Protein AF-A0A7C2TQR8-F1 (afdb_monomer_lite)

pLDDT: mean 95.71, std 4.38, range [64.88, 98.31]

Foldseek 3Di:
DLDDPVLVVVLVVLLVVLLVCLLVQLVVLPDPVNCVVVVDDDSLVVSLVVSLVSSVVVSQVVCCVVVVDGDDPVSVVVSVVSCVVCSVSSSVSNVVSD

Structure (mmCIF, N/CA/C/O backbone):
data_AF-A0A7C2TQR8-F1
#
_entry.id   AF-A0A7C2TQR8-F1
#
loop_
_atom_site.group_PDB
_atom_site.id
_atom_site.type_symbol
_atom_site.label_atom_id
_atom_site.label_alt_id
_atom_site.label_comp_id
_atom_site.label_asym_id
_atom_site.label_entity_id
_atom_site.label_seq_id
_atom_site.pdbx_PDB_ins_code
_atom_site.Cartn_x
_atom_site.Cartn_y
_atom_site.Cartn_z
_atom_site.occupancy
_atom_site.B_iso_or_equiv
_atom_site.auth_seq_id
_atom_site.auth_comp_id
_atom_site.auth_asym_id
_atom_site.auth_atom_id
_atom_site.pdbx_PDB_model_num
ATOM 1 N N . MET A 1 1 ? 5.359 -8.621 -19.163 1.00 73.00 1 MET A N 1
ATOM 2 C CA . MET A 1 1 ? 5.055 -7.862 -17.934 1.00 73.00 1 MET A CA 1
ATOM 3 C C . MET A 1 1 ? 5.834 -6.570 -18.045 1.00 73.00 1 MET A C 1
ATOM 5 O O . MET A 1 1 ? 6.945 -6.625 -18.559 1.00 73.00 1 MET A O 1
ATOM 9 N N . ALA A 1 2 ? 5.217 -5.446 -17.707 1.00 89.44 2 ALA A N 1
ATOM 10 C CA . ALA A 1 2 ? 5.854 -4.136 -17.685 1.00 89.44 2 ALA A CA 1
ATOM 11 C C . ALA A 1 2 ? 6.825 -4.017 -16.500 1.00 89.44 2 ALA A C 1
ATOM 13 O O . ALA A 1 2 ? 7.894 -3.442 -16.653 1.00 89.44 2 ALA A O 1
ATOM 14 N N . LEU A 1 3 ? 6.492 -4.630 -15.358 1.00 94.38 3 LEU A N 1
ATOM 15 C CA . LEU A 1 3 ? 7.424 -4.792 -14.240 1.00 94.38 3 LEU A CA 1
ATOM 16 C C . LEU A 1 3 ? 8.362 -5.979 -14.469 1.00 94.38 3 LEU A C 1
ATOM 18 O O . LEU A 1 3 ? 7.920 -7.051 -14.909 1.00 94.38 3 LEU A O 1
ATOM 22 N N . ASP A 1 4 ? 9.639 -5.808 -14.120 1.00 95.31 4 ASP A N 1
ATOM 23 C CA . ASP A 1 4 ? 10.578 -6.924 -14.068 1.00 95.31 4 ASP A CA 1
ATOM 24 C C . ASP A 1 4 ? 10.320 -7.820 -12.833 1.00 95.31 4 ASP A C 1
ATOM 26 O O . ASP A 1 4 ? 9.474 -7.541 -11.973 1.00 95.31 4 ASP A O 1
ATOM 30 N N . ASN A 1 5 ? 11.011 -8.960 -12.76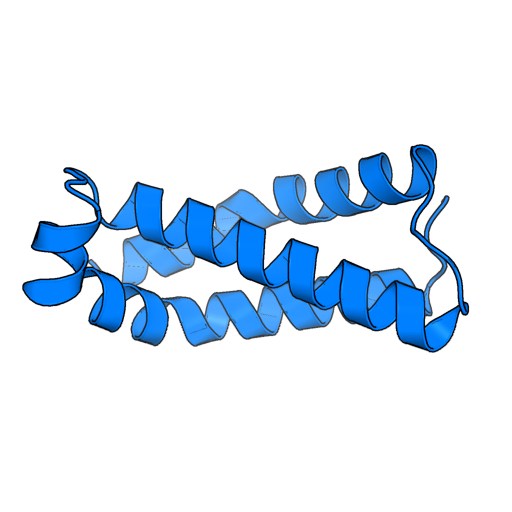2 1.00 96.44 5 ASN A N 1
ATOM 31 C CA . ASN A 1 5 ? 10.808 -9.919 -11.673 1.00 96.44 5 ASN A CA 1
ATOM 32 C C . ASN A 1 5 ? 11.252 -9.376 -10.306 1.00 96.44 5 ASN A C 1
ATOM 34 O O . ASN A 1 5 ? 10.667 -9.754 -9.291 1.00 96.44 5 ASN A O 1
ATOM 38 N N . GLU A 1 6 ? 12.277 -8.526 -10.263 1.00 96.88 6 GLU A N 1
ATOM 39 C CA . GLU A 1 6 ? 12.785 -7.940 -9.023 1.00 96.88 6 GLU A CA 1
ATOM 40 C C . GLU A 1 6 ? 11.857 -6.832 -8.523 1.00 96.88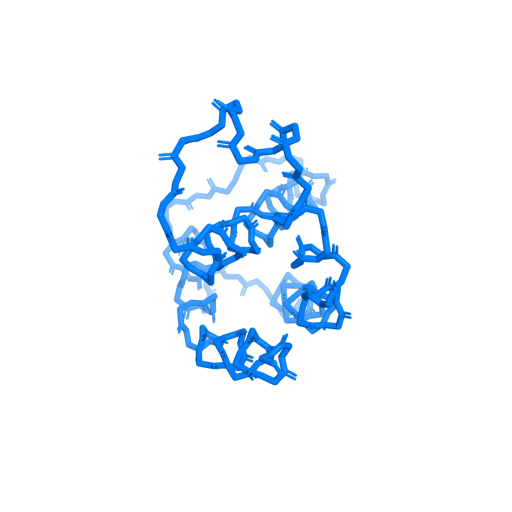 6 GLU A C 1
ATOM 42 O O . GLU A 1 6 ? 11.527 -6.819 -7.337 1.00 96.88 6 GLU A O 1
ATOM 47 N N . ASP A 1 7 ? 11.347 -5.989 -9.423 1.00 97.44 7 ASP A N 1
ATOM 48 C CA . ASP A 1 7 ? 10.343 -4.967 -9.129 1.00 97.44 7 ASP A CA 1
ATOM 49 C C . ASP A 1 7 ? 9.069 -5.607 -8.579 1.00 97.44 7 ASP A C 1
ATOM 51 O O . ASP A 1 7 ? 8.552 -5.207 -7.532 1.00 97.44 7 ASP A O 1
ATOM 55 N N . ARG A 1 8 ? 8.585 -6.664 -9.243 1.00 96.81 8 ARG A N 1
ATOM 56 C CA . ARG A 1 8 ? 7.420 -7.410 -8.763 1.00 96.81 8 ARG A CA 1
ATOM 57 C C . ARG A 1 8 ? 7.692 -8.043 -7.400 1.00 96.81 8 ARG A C 1
ATOM 59 O O . ARG A 1 8 ? 6.846 -7.950 -6.515 1.00 96.81 8 ARG A O 1
ATOM 66 N N . ALA A 1 9 ? 8.854 -8.666 -7.204 1.00 97.25 9 ALA A N 1
ATOM 67 C CA . ALA A 1 9 ? 9.204 -9.269 -5.921 1.00 97.25 9 ALA A CA 1
ATOM 68 C C . ALA A 1 9 ? 9.307 -8.226 -4.797 1.00 97.25 9 ALA A C 1
ATOM 70 O O . ALA A 1 9 ? 8.925 -8.513 -3.662 1.00 97.25 9 ALA A O 1
ATOM 71 N N . PHE A 1 10 ? 9.807 -7.025 -5.093 1.00 97.50 10 PHE A N 1
ATOM 72 C CA . PHE A 1 10 ? 9.833 -5.925 -4.138 1.00 97.50 10 PHE A CA 1
ATOM 73 C C . PHE A 1 10 ? 8.415 -5.473 -3.782 1.00 97.50 10 PHE A C 1
ATOM 75 O O . PHE A 1 10 ? 8.092 -5.406 -2.600 1.00 97.50 10 PHE A O 1
ATOM 82 N N . LEU A 1 11 ? 7.551 -5.250 -4.779 1.00 97.81 11 LEU A N 1
ATOM 83 C CA . LEU A 1 11 ? 6.162 -4.841 -4.563 1.00 97.81 11 LEU A CA 1
ATOM 84 C C . LEU A 1 11 ? 5.395 -5.839 -3.685 1.00 97.81 11 LEU A C 1
ATOM 86 O O . LEU A 1 11 ? 4.750 -5.433 -2.721 1.00 97.81 11 LEU A O 1
ATOM 90 N N . GLU A 1 12 ? 5.501 -7.138 -3.971 1.00 97.75 12 GLU A N 1
ATOM 91 C CA . GLU A 1 12 ? 4.854 -8.186 -3.168 1.00 97.75 12 GLU A CA 1
ATOM 92 C C . GLU A 1 12 ? 5.376 -8.186 -1.720 1.00 97.75 12 GLU A C 1
ATOM 94 O O . GLU A 1 12 ? 4.584 -8.224 -0.779 1.00 97.75 12 GLU A O 1
ATOM 99 N N . LYS A 1 13 ? 6.693 -8.028 -1.515 1.00 97.56 13 LYS A N 1
ATOM 100 C CA . LYS A 1 13 ? 7.279 -7.893 -0.168 1.00 97.56 13 LYS A CA 1
ATOM 101 C C . LYS A 1 13 ? 6.801 -6.637 0.557 1.00 97.56 13 LYS A C 1
ATOM 103 O O . LYS A 1 13 ? 6.589 -6.680 1.767 1.00 97.56 13 LYS A O 1
ATOM 108 N N . THR A 1 14 ? 6.643 -5.517 -0.148 1.00 97.81 14 THR A N 1
ATOM 109 C CA . THR A 1 14 ? 6.091 -4.287 0.431 1.00 97.81 14 THR A CA 1
ATOM 110 C C . THR A 1 14 ? 4.645 -4.502 0.866 1.00 97.81 14 THR A C 1
ATOM 112 O O . THR A 1 14 ? 4.276 -4.079 1.958 1.00 97.81 14 THR A O 1
ATOM 115 N N . ILE A 1 15 ? 3.840 -5.199 0.062 1.00 98.25 15 ILE A N 1
ATOM 116 C CA . ILE A 1 15 ? 2.463 -5.551 0.422 1.00 98.25 15 ILE A CA 1
ATOM 117 C C . ILE A 1 15 ? 2.446 -6.423 1.681 1.00 98.25 15 ILE A C 1
ATOM 119 O O . ILE A 1 15 ? 1.739 -6.091 2.631 1.00 98.25 15 ILE A O 1
ATOM 123 N N . ASP A 1 16 ? 3.261 -7.478 1.735 1.00 98.31 16 ASP A N 1
ATOM 124 C CA . ASP A 1 16 ? 3.346 -8.369 2.900 1.00 98.31 16 ASP A CA 1
ATOM 125 C C . ASP A 1 16 ? 3.795 -7.620 4.161 1.00 98.31 16 ASP A C 1
ATOM 127 O O . ASP A 1 16 ? 3.249 -7.811 5.251 1.00 98.31 16 ASP A O 1
ATOM 131 N N . PHE A 1 17 ? 4.774 -6.724 4.022 1.00 97.44 17 PHE A N 1
ATOM 132 C CA . PHE A 1 17 ? 5.204 -5.853 5.109 1.00 97.44 17 PHE A CA 1
ATOM 133 C C . PHE A 1 17 ? 4.048 -4.984 5.611 1.00 97.44 17 PHE A C 1
ATOM 135 O O . PHE A 1 17 ? 3.808 -4.928 6.815 1.00 97.44 17 PHE A O 1
ATOM 142 N N . ILE A 1 18 ? 3.296 -4.352 4.708 1.00 97.81 18 ILE A N 1
ATOM 143 C CA . ILE A 1 18 ? 2.189 -3.472 5.086 1.00 97.81 18 ILE A CA 1
ATOM 144 C C . ILE A 1 18 ? 1.027 -4.243 5.703 1.00 97.81 18 ILE A C 1
ATOM 146 O O . ILE A 1 18 ? 0.498 -3.782 6.710 1.00 97.81 18 ILE A O 1
ATOM 150 N N . ILE A 1 19 ? 0.699 -5.440 5.211 1.00 98.12 19 ILE A N 1
ATOM 151 C CA . ILE A 1 19 ? -0.268 -6.342 5.857 1.00 98.12 19 ILE A CA 1
ATOM 152 C C . ILE A 1 19 ? 0.116 -6.581 7.326 1.00 98.12 19 ILE A C 1
ATOM 154 O O . ILE A 1 19 ? -0.733 -6.476 8.210 1.00 98.12 19 ILE A O 1
ATOM 158 N N . ASN A 1 20 ? 1.401 -6.817 7.609 1.00 97.50 20 ASN A N 1
ATOM 159 C CA . ASN A 1 20 ? 1.893 -6.988 8.979 1.00 97.50 20 ASN A CA 1
ATOM 160 C C . ASN A 1 20 ? 1.889 -5.688 9.805 1.00 97.50 20 ASN A C 1
ATOM 162 O O . ASN A 1 20 ? 1.859 -5.748 11.032 1.00 97.50 20 ASN A O 1
ATOM 166 N N . GLN A 1 21 ? 1.915 -4.517 9.161 1.00 97.44 21 GLN A N 1
ATOM 167 C CA . GLN A 1 21 ? 1.839 -3.210 9.824 1.00 97.44 21 GLN A CA 1
ATOM 168 C C . GLN A 1 21 ? 0.407 -2.705 10.033 1.00 97.44 21 GLN A C 1
ATOM 170 O O . GLN A 1 21 ? 0.219 -1.743 10.780 1.00 97.44 21 GLN A O 1
ATOM 175 N N . VAL A 1 22 ? -0.608 -3.345 9.442 1.00 97.81 22 VAL A N 1
ATOM 176 C CA . VAL A 1 22 ? -2.017 -2.949 9.597 1.00 97.81 22 VAL A CA 1
ATOM 177 C C . VAL A 1 22 ? -2.425 -2.729 11.065 1.00 97.81 22 VAL A C 1
ATOM 179 O O . VAL A 1 22 ? -3.042 -1.697 11.320 1.00 97.81 22 VAL A O 1
ATOM 182 N N . PRO A 1 23 ? -2.059 -3.574 12.054 1.00 97.19 23 PRO A N 1
ATOM 183 C CA . PRO A 1 23 ? -2.410 -3.318 13.458 1.00 97.19 23 PRO A CA 1
ATOM 184 C C . PRO A 1 23 ? -1.846 -1.998 14.008 1.00 97.19 23 PRO A C 1
ATOM 186 O O . PRO A 1 23 ? -2.523 -1.271 14.742 1.00 97.19 23 PRO A O 1
ATOM 189 N N . THR A 1 24 ? -0.618 -1.649 13.620 1.00 96.75 24 THR A N 1
ATOM 190 C CA . THR A 1 24 ? 0.024 -0.380 13.987 1.00 96.75 24 THR A CA 1
ATOM 191 C C . THR A 1 24 ? -0.687 0.800 13.326 1.00 96.75 24 THR A C 1
ATOM 193 O O . THR A 1 24 ? -1.012 1.782 13.995 1.00 96.75 24 THR A O 1
ATOM 196 N N . ILE A 1 25 ? -0.988 0.691 12.027 1.00 96.44 25 ILE A N 1
ATOM 197 C CA . ILE A 1 25 ? -1.703 1.728 11.267 1.00 96.44 25 ILE A CA 1
ATOM 198 C C . ILE A 1 25 ? -3.114 1.926 11.840 1.00 96.44 25 ILE A C 1
ATOM 200 O O . ILE A 1 25 ? -3.555 3.060 12.016 1.00 96.44 25 ILE A O 1
ATOM 204 N N . MET A 1 26 ? -3.795 0.839 12.208 1.00 96.81 26 MET A N 1
ATOM 205 C CA . MET A 1 26 ? -5.103 0.867 12.860 1.00 96.81 26 MET A CA 1
ATOM 206 C C . MET A 1 26 ? -5.049 1.575 14.217 1.00 96.81 26 MET A C 1
ATOM 208 O O . MET A 1 26 ? -5.891 2.418 14.509 1.00 96.81 26 MET A O 1
ATOM 212 N N . THR A 1 27 ? -4.034 1.289 15.037 1.00 95.88 27 THR A N 1
ATOM 213 C CA . THR A 1 27 ? -3.844 1.970 16.329 1.00 95.88 27 THR A CA 1
ATOM 214 C C . THR A 1 27 ? -3.672 3.478 16.140 1.00 95.88 27 THR A C 1
ATOM 216 O O . THR A 1 27 ? -4.315 4.263 16.835 1.00 95.88 27 THR A O 1
ATOM 219 N N . MET A 1 28 ? -2.873 3.895 15.153 1.00 94.44 28 MET A N 1
ATOM 220 C CA . MET A 1 28 ? -2.713 5.308 14.796 1.00 94.44 28 MET A CA 1
ATOM 221 C C . MET A 1 28 ? -4.045 5.934 14.347 1.00 94.44 28 MET A C 1
ATOM 223 O O . MET A 1 28 ? -4.429 6.991 14.852 1.00 94.44 28 MET A O 1
ATOM 227 N N . ALA A 1 29 ? -4.786 5.249 13.471 1.00 94.38 29 ALA A N 1
ATOM 228 C CA . ALA A 1 29 ? -6.102 5.666 12.983 1.00 94.38 29 ALA A CA 1
ATOM 229 C C . ALA A 1 29 ? -7.207 5.619 14.059 1.00 94.38 29 ALA A C 1
ATOM 231 O O . ALA A 1 29 ? -8.334 6.048 13.823 1.00 94.38 29 ALA A O 1
ATOM 232 N N . ARG A 1 30 ? -6.934 5.126 15.265 1.00 94.56 30 ARG A N 1
ATOM 233 C CA . ARG A 1 30 ? -7.883 5.178 16.386 1.00 94.56 30 ARG A CA 1
ATOM 234 C C . ARG A 1 30 ? -7.648 6.356 17.319 1.00 94.56 30 ARG A C 1
ATOM 236 O O . ARG A 1 30 ? -8.521 6.646 18.134 1.00 94.56 30 ARG A O 1
ATOM 243 N N . THR A 1 31 ? -6.514 7.044 17.195 1.00 94.44 31 THR A N 1
ATOM 244 C CA . THR A 1 31 ? -6.191 8.182 18.060 1.00 94.44 31 THR A CA 1
ATOM 245 C C . THR A 1 31 ? -7.135 9.362 17.821 1.00 94.44 31 T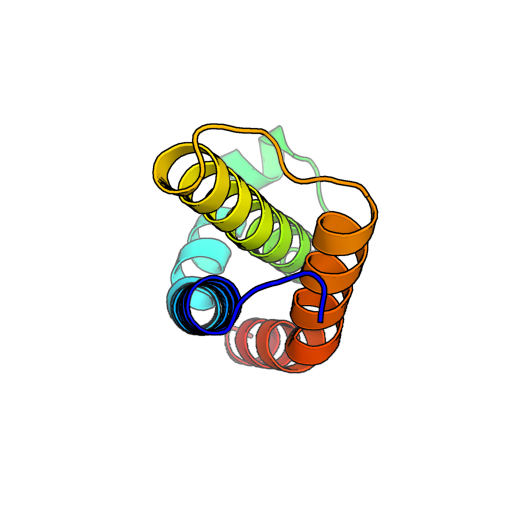HR A C 1
ATOM 247 O O . THR A 1 31 ? -7.542 9.647 16.691 1.00 94.44 31 THR A O 1
ATOM 250 N N . ASP A 1 32 ? -7.461 10.081 18.897 1.00 92.62 32 ASP A N 1
ATOM 251 C CA . ASP A 1 32 ? -8.341 11.253 18.838 1.00 92.62 32 ASP A CA 1
ATOM 252 C C . ASP A 1 32 ? -7.793 12.346 17.922 1.00 92.62 32 ASP A C 1
ATOM 254 O O . ASP A 1 32 ? -8.558 13.025 17.242 1.00 92.62 32 ASP A O 1
ATOM 258 N N . GLU A 1 33 ? -6.473 12.525 17.902 1.00 93.38 33 GLU A N 1
ATOM 259 C CA . GLU A 1 33 ? -5.806 13.480 17.021 1.00 93.38 33 GLU A CA 1
ATOM 260 C C . GLU A 1 33 ? -6.054 13.133 15.550 1.00 93.38 33 GLU A C 1
ATOM 262 O O . GLU A 1 33 ? -6.498 13.985 14.778 1.00 93.38 33 GLU A O 1
ATOM 267 N N . TYR A 1 34 ? -5.850 11.868 15.173 1.00 93.62 34 TYR A N 1
ATOM 268 C CA . TYR A 1 34 ? -6.039 11.426 13.794 1.00 93.62 34 TYR A CA 1
ATOM 269 C C . TYR A 1 34 ? -7.507 11.550 13.368 1.00 93.62 34 TYR A C 1
ATOM 271 O O . TYR A 1 34 ? -7.805 12.128 12.321 1.00 93.62 34 TYR A O 1
ATOM 279 N N . LYS A 1 35 ? -8.444 11.125 14.225 1.00 91.75 35 LYS A N 1
ATOM 280 C CA . LYS A 1 35 ? -9.886 11.268 13.969 1.00 91.75 35 LYS A CA 1
ATOM 281 C C . LYS A 1 35 ? -10.314 12.724 13.809 1.00 91.75 35 LYS A C 1
ATOM 283 O O . LYS A 1 35 ? -11.079 13.036 12.899 1.00 91.75 35 LYS A O 1
ATOM 288 N N . LYS A 1 36 ? -9.821 13.627 14.662 1.00 91.50 36 LYS A N 1
ATOM 289 C CA . LYS A 1 36 ? -10.157 15.061 14.602 1.00 91.50 36 LYS A CA 1
ATOM 290 C C . LYS A 1 36 ? -9.622 15.727 13.339 1.00 91.50 36 LYS A C 1
ATOM 292 O O . LYS A 1 36 ? -10.336 16.524 12.735 1.00 91.50 36 LYS A O 1
ATOM 297 N N . ASN A 1 37 ? -8.398 15.392 12.940 1.00 94.50 37 ASN A N 1
ATOM 298 C CA . ASN A 1 37 ? -7.743 16.020 11.795 1.00 94.50 37 ASN A CA 1
ATOM 299 C C . ASN A 1 37 ? -8.323 15.550 10.457 1.00 94.50 37 ASN A C 1
ATOM 301 O O . ASN A 1 37 ? -8.521 16.365 9.560 1.00 94.50 37 ASN A O 1
ATOM 305 N N . PHE A 1 38 ? -8.621 14.257 10.324 1.00 92.31 38 PHE A N 1
ATOM 306 C CA . PHE A 1 38 ? -9.065 13.679 9.051 1.00 92.31 38 PHE A CA 1
ATOM 307 C C . PHE A 1 38 ? -10.583 13.470 8.954 1.00 92.31 38 PHE A C 1
ATOM 309 O O . PHE A 1 38 ? -11.080 13.181 7.869 1.00 92.31 38 PHE A O 1
ATOM 316 N N . GLN A 1 39 ? -11.325 13.628 10.057 1.00 92.62 39 GLN A N 1
ATOM 317 C CA . GLN A 1 39 ? -12.796 13.656 10.102 1.00 92.62 39 GLN A CA 1
ATOM 318 C C . GLN A 1 39 ? -13.496 12.461 9.423 1.00 92.62 39 GLN A C 1
ATOM 320 O O . GLN A 1 39 ? -14.608 12.581 8.904 1.00 92.62 39 GLN A O 1
ATOM 325 N N . TYR A 1 40 ? -12.862 11.290 9.425 1.00 91.75 40 TYR A N 1
ATOM 326 C CA . TYR A 1 40 ? -13.439 10.070 8.868 1.00 91.75 40 TYR A CA 1
ATOM 327 C C . TYR A 1 40 ? -14.388 9.391 9.855 1.00 91.75 40 TYR A C 1
ATOM 329 O O . TYR A 1 40 ? -14.308 9.569 11.071 1.00 91.75 40 TYR A O 1
ATOM 337 N N . LYS A 1 41 ? -15.296 8.586 9.300 1.00 89.12 41 LYS A N 1
ATOM 338 C CA . LYS A 1 41 ? -16.291 7.814 10.058 1.00 89.12 41 LYS A CA 1
ATOM 339 C C . LYS A 1 41 ? -15.919 6.344 10.198 1.00 89.12 41 LYS A C 1
ATOM 341 O O . LYS A 1 41 ? -16.278 5.731 11.195 1.00 89.12 41 LYS A O 1
ATOM 346 N N . ASP A 1 42 ? -15.221 5.807 9.203 1.00 93.06 42 ASP A N 1
ATOM 347 C CA . ASP A 1 42 ? -14.813 4.410 9.143 1.00 93.06 42 ASP A CA 1
ATOM 348 C C . ASP A 1 42 ? -13.283 4.331 9.196 1.00 93.06 42 ASP A C 1
ATOM 350 O O . ASP A 1 42 ? -12.579 4.834 8.318 1.00 93.06 42 ASP A O 1
ATOM 354 N N . GLU A 1 43 ? -12.771 3.748 10.278 1.00 93.88 43 GLU A N 1
ATOM 355 C CA . GLU A 1 43 ? -11.337 3.542 10.487 1.00 93.88 43 GLU A CA 1
ATOM 356 C C . GLU A 1 43 ? -10.758 2.552 9.473 1.00 93.88 43 GLU A C 1
ATOM 358 O O . GLU A 1 43 ? -9.633 2.733 9.014 1.00 93.88 43 GLU A O 1
ATOM 363 N N . GLY A 1 44 ? -11.518 1.520 9.104 1.00 95.25 44 GLY A N 1
ATOM 364 C CA . GLY A 1 44 ? -11.084 0.485 8.176 1.00 95.25 44 GLY A CA 1
ATOM 365 C C . GLY A 1 44 ? -10.865 1.035 6.773 1.00 95.25 44 GLY A C 1
ATOM 366 O O . GLY A 1 44 ? -9.837 0.741 6.162 1.00 95.25 44 GLY A O 1
ATOM 367 N N . ASP A 1 45 ? -11.766 1.891 6.292 1.00 94.75 45 ASP A N 1
ATOM 368 C CA . ASP A 1 45 ? -11.608 2.547 4.988 1.00 94.75 45 ASP A CA 1
ATOM 369 C C . ASP A 1 45 ? -10.375 3.459 4.954 1.00 94.75 45 ASP A C 1
ATOM 371 O O . ASP A 1 45 ? -9.614 3.451 3.982 1.00 94.75 45 ASP A O 1
ATOM 375 N N . VAL A 1 46 ? -10.123 4.203 6.035 1.00 95.50 46 VAL A N 1
ATOM 376 C CA . VAL A 1 46 ? -8.924 5.046 6.141 1.00 95.50 46 VAL A CA 1
ATOM 377 C C . VAL A 1 46 ? -7.656 4.210 6.194 1.00 95.50 46 VAL A C 1
ATOM 379 O O . VAL A 1 46 ? -6.703 4.501 5.473 1.00 95.50 46 VAL A O 1
ATOM 382 N N . VAL A 1 47 ? -7.633 3.146 6.994 1.00 97.06 47 VAL A N 1
ATOM 383 C CA . VAL A 1 47 ? -6.473 2.252 7.090 1.00 97.06 47 VAL A CA 1
ATOM 384 C C . VAL A 1 47 ? -6.205 1.564 5.754 1.00 97.06 47 VAL A C 1
ATOM 386 O O . VAL A 1 47 ? -5.043 1.427 5.367 1.00 97.06 47 VAL A O 1
ATOM 389 N N . LEU A 1 48 ? -7.248 1.187 5.011 1.00 97.44 48 LEU A N 1
ATOM 390 C CA . LEU A 1 48 ? -7.106 0.633 3.670 1.00 97.44 48 LEU A CA 1
ATOM 391 C C . LEU A 1 48 ? -6.473 1.649 2.714 1.00 97.44 48 LEU A C 1
ATOM 393 O O . LEU A 1 48 ? -5.484 1.327 2.053 1.00 97.44 48 LEU A O 1
ATOM 397 N N . ALA A 1 49 ? -7.002 2.874 2.671 1.00 95.50 49 ALA A N 1
ATOM 398 C CA . ALA A 1 49 ? -6.480 3.934 1.814 1.00 95.50 49 ALA A CA 1
ATOM 399 C C . ALA A 1 49 ? -5.017 4.272 2.145 1.00 95.50 49 ALA A C 1
ATOM 401 O O . ALA A 1 49 ? -4.182 4.362 1.243 1.00 95.50 49 ALA A O 1
ATOM 402 N N . LEU A 1 50 ? -4.683 4.388 3.435 1.00 96.44 50 LEU A N 1
ATOM 403 C CA . LEU A 1 50 ? -3.313 4.619 3.898 1.00 96.44 50 LEU A CA 1
ATOM 404 C C . LEU A 1 50 ? -2.388 3.467 3.512 1.00 96.44 50 LEU A C 1
ATOM 406 O O . LEU A 1 50 ? -1.305 3.708 2.988 1.00 96.44 50 LEU A O 1
ATOM 410 N N . SER A 1 51 ? -2.822 2.223 3.714 1.00 97.81 51 SER A N 1
ATOM 411 C CA . SER A 1 51 ? -2.037 1.038 3.355 1.00 97.81 51 SER A CA 1
ATOM 412 C C . SER A 1 51 ? -1.721 1.025 1.860 1.00 97.81 51 SER A C 1
ATOM 414 O O . SER A 1 51 ? -0.561 0.888 1.480 1.00 97.81 51 SER A O 1
ATOM 416 N N . MET A 1 52 ? -2.725 1.249 1.005 1.00 97.38 52 MET A N 1
ATOM 417 C CA . MET A 1 52 ? -2.532 1.329 -0.448 1.00 97.38 52 MET A CA 1
ATOM 418 C C . MET A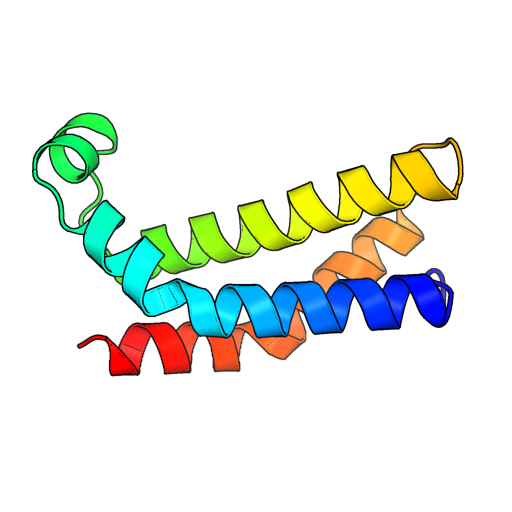 1 52 ? -1.591 2.474 -0.841 1.00 97.38 52 MET A C 1
ATOM 420 O O . MET A 1 52 ? -0.711 2.279 -1.680 1.00 97.38 52 MET A O 1
ATOM 424 N N . GLY A 1 53 ? -1.734 3.643 -0.210 1.00 96.69 53 GLY A N 1
ATOM 425 C CA . GLY A 1 53 ? -0.867 4.797 -0.445 1.00 96.69 53 GLY A CA 1
ATOM 426 C C . GLY A 1 53 ? 0.590 4.542 -0.052 1.00 96.69 53 GLY A C 1
ATOM 427 O O . GLY A 1 53 ? 1.492 4.872 -0.819 1.00 96.69 53 GLY A O 1
ATOM 428 N N . ILE A 1 54 ? 0.830 3.903 1.097 1.00 97.31 54 ILE A N 1
ATOM 429 C CA . ILE A 1 54 ? 2.180 3.554 1.558 1.00 97.31 54 ILE A CA 1
ATOM 430 C C . ILE A 1 54 ? 2.814 2.515 0.629 1.00 97.31 54 ILE A C 1
ATOM 432 O O . ILE A 1 54 ? 3.977 2.666 0.259 1.00 97.31 54 ILE A O 1
ATOM 436 N N . ILE A 1 55 ? 2.059 1.493 0.209 1.00 98.25 55 ILE A N 1
ATOM 437 C CA . ILE A 1 55 ? 2.547 0.479 -0.737 1.00 98.25 55 ILE A CA 1
ATOM 438 C C . ILE A 1 55 ? 2.948 1.139 -2.057 1.00 98.25 5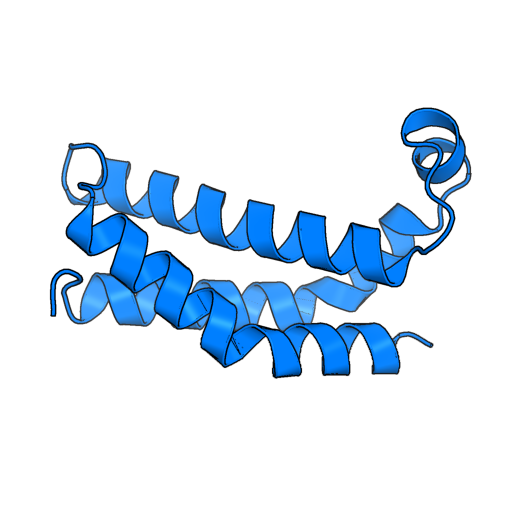5 ILE A C 1
ATOM 440 O O . ILE A 1 55 ? 4.070 0.950 -2.525 1.00 98.25 55 ILE A O 1
ATOM 444 N N . TYR A 1 56 ? 2.048 1.930 -2.646 1.00 97.88 56 TYR A N 1
ATOM 445 C CA . TYR A 1 56 ? 2.296 2.574 -3.932 1.00 97.88 56 TYR A CA 1
ATOM 446 C C . TYR A 1 56 ? 3.457 3.571 -3.852 1.00 97.88 56 TYR A C 1
ATOM 448 O O . TYR A 1 56 ? 4.376 3.512 -4.664 1.00 97.88 56 TYR A O 1
ATOM 456 N N . GLY A 1 57 ? 3.459 4.452 -2.848 1.00 97.31 57 GLY A N 1
ATOM 457 C CA . GLY A 1 57 ? 4.525 5.434 -2.652 1.00 97.31 57 GLY A CA 1
ATOM 458 C C . GLY A 1 57 ? 5.883 4.782 -2.390 1.00 97.31 57 GLY A C 1
ATOM 459 O O . GLY A 1 57 ? 6.881 5.183 -2.987 1.00 97.31 57 GLY A O 1
ATOM 460 N N . GLY A 1 58 ? 5.919 3.734 -1.561 1.00 96.88 58 GLY A N 1
ATOM 461 C CA . GLY A 1 58 ? 7.131 2.961 -1.293 1.00 96.88 58 GLY A CA 1
ATOM 462 C C . GLY A 1 58 ? 7.669 2.268 -2.544 1.00 96.88 58 GLY A C 1
ATOM 463 O O . GLY A 1 58 ? 8.871 2.319 -2.807 1.00 96.88 58 GLY A O 1
ATOM 464 N N . PHE A 1 59 ? 6.782 1.686 -3.354 1.00 98.06 59 PHE A N 1
ATOM 465 C CA . PHE A 1 59 ? 7.159 1.082 -4.627 1.00 98.06 59 PHE A CA 1
ATOM 466 C C . PHE A 1 59 ? 7.698 2.112 -5.623 1.00 98.06 59 PHE A C 1
ATOM 468 O O . PHE A 1 59 ? 8.761 1.899 -6.196 1.00 98.06 59 PHE A O 1
ATOM 475 N N . VAL A 1 60 ? 7.011 3.243 -5.806 1.00 97.56 60 VAL A N 1
ATOM 476 C CA . VAL A 1 60 ? 7.454 4.306 -6.722 1.00 97.56 60 VAL A CA 1
ATOM 477 C C . VAL A 1 60 ? 8.821 4.845 -6.309 1.00 97.56 60 VAL A C 1
ATOM 479 O O . VAL A 1 60 ? 9.694 5.001 -7.159 1.00 97.56 60 VAL A O 1
ATOM 482 N N . GLN A 1 61 ? 9.044 5.074 -5.012 1.00 97.75 61 GLN A N 1
ATOM 483 C CA . GLN A 1 61 ? 10.343 5.527 -4.520 1.00 97.75 61 GLN A CA 1
ATOM 484 C C . GLN A 1 61 ? 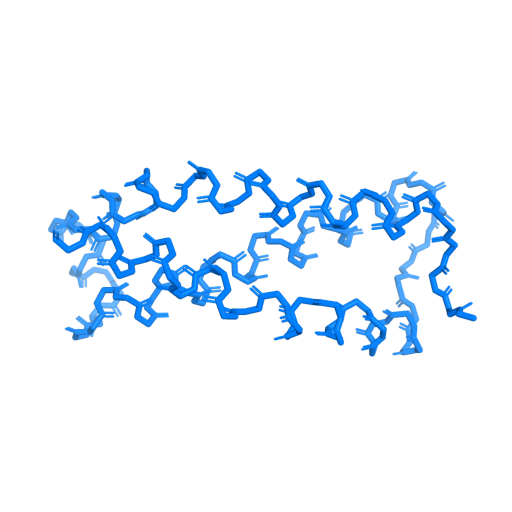11.448 4.499 -4.791 1.00 97.75 61 GLN A C 1
ATOM 486 O O . GLN A 1 61 ? 12.527 4.873 -5.245 1.00 97.75 61 GLN A O 1
ATOM 491 N N . TYR A 1 62 ? 11.188 3.215 -4.535 1.00 97.75 62 TYR A N 1
ATOM 492 C CA . TYR A 1 62 ? 12.117 2.135 -4.873 1.00 97.75 62 TYR A CA 1
ATOM 493 C C . TYR A 1 62 ? 12.429 2.106 -6.372 1.00 97.75 62 TYR A C 1
ATOM 495 O O . TYR A 1 62 ? 13.597 2.060 -6.758 1.00 97.75 62 TYR A O 1
ATOM 503 N N . PHE A 1 63 ? 11.392 2.182 -7.206 1.00 97.94 63 PHE A N 1
ATOM 504 C CA . PHE A 1 63 ? 11.508 2.108 -8.654 1.00 97.94 63 PHE A CA 1
ATOM 505 C C . PHE A 1 63 ? 12.359 3.255 -9.203 1.00 97.94 63 PHE A C 1
ATOM 507 O O . PHE A 1 63 ? 13.288 3.020 -9.973 1.00 97.94 63 PHE A O 1
ATOM 514 N N . ILE A 1 64 ? 12.096 4.486 -8.749 1.00 97.94 64 ILE A N 1
ATOM 515 C CA . ILE A 1 64 ? 12.879 5.670 -9.121 1.00 97.94 64 ILE A CA 1
ATOM 516 C C . ILE A 1 64 ? 14.342 5.501 -8.721 1.00 97.94 64 ILE A C 1
ATOM 518 O O . ILE A 1 64 ? 15.226 5.775 -9.527 1.00 97.94 64 ILE A O 1
ATOM 522 N N . THR A 1 65 ? 14.612 5.024 -7.505 1.00 97.94 65 THR A N 1
ATOM 523 C CA . THR A 1 65 ? 15.986 4.814 -7.030 1.00 97.94 65 THR A CA 1
ATOM 524 C C . THR A 1 65 ? 16.720 3.741 -7.836 1.00 97.94 65 THR A C 1
ATOM 526 O O . THR A 1 65 ? 17.913 3.873 -8.082 1.00 97.94 65 THR A O 1
ATOM 529 N N . ARG A 1 66 ? 16.029 2.669 -8.237 1.00 97.31 66 ARG A N 1
ATOM 530 C CA . ARG A 1 66 ? 16.628 1.538 -8.955 1.00 97.31 66 ARG A CA 1
ATOM 531 C C . ARG A 1 66 ? 16.867 1.830 -10.434 1.00 97.31 66 ARG A C 1
ATOM 533 O O . ARG A 1 66 ? 17.908 1.457 -10.964 1.00 97.31 66 ARG A O 1
ATOM 540 N N . HIS A 1 67 ? 15.885 2.434 -11.097 1.00 97.00 67 HIS A N 1
ATOM 541 C CA . HIS A 1 67 ? 15.876 2.613 -12.552 1.00 97.00 67 HIS A CA 1
ATOM 542 C C . HIS A 1 67 ? 16.261 4.031 -12.986 1.00 97.00 67 HIS A C 1
ATOM 544 O O . HIS A 1 67 ? 16.308 4.300 -14.183 1.00 97.00 67 HIS A O 1
ATOM 550 N N . GLU A 1 68 ? 16.489 4.941 -12.032 1.00 97.69 68 GLU A N 1
ATOM 551 C CA . GLU A 1 68 ? 16.824 6.358 -12.256 1.00 97.69 68 GLU A CA 1
ATOM 552 C C . GLU A 1 68 ? 15.804 7.098 -13.140 1.00 97.69 68 GLU A C 1
ATOM 554 O O . GLU A 1 68 ? 16.111 8.074 -13.827 1.00 97.69 68 GLU A O 1
ATOM 559 N N . ARG A 1 69 ? 14.548 6.637 -13.121 1.00 97.69 69 ARG A N 1
ATOM 560 C CA . ARG A 1 69 ? 13.437 7.229 -13.871 1.00 97.69 69 ARG A CA 1
ATOM 561 C C . ARG A 1 69 ? 12.104 7.032 -13.168 1.00 97.69 69 ARG A C 1
ATOM 563 O O . ARG A 1 69 ? 11.936 6.137 -12.345 1.00 97.69 69 ARG A O 1
ATOM 570 N N . ASN A 1 70 ? 11.119 7.824 -13.575 1.00 96.56 70 ASN A N 1
ATOM 571 C CA . ASN A 1 70 ? 9.741 7.611 -13.157 1.00 96.56 70 ASN A CA 1
ATOM 572 C C . ASN A 1 70 ? 9.144 6.341 -13.776 1.00 96.56 70 ASN A C 1
ATOM 574 O O . ASN A 1 70 ? 9.533 5.891 -14.862 1.00 96.56 70 ASN A O 1
ATOM 578 N N . ILE A 1 71 ? 8.154 5.811 -13.064 1.00 96.56 71 ILE A N 1
ATOM 579 C CA . ILE A 1 71 ? 7.275 4.756 -13.547 1.00 96.56 71 ILE A CA 1
ATOM 580 C C . ILE A 1 71 ? 6.473 5.253 -14.760 1.00 96.56 71 ILE A C 1
ATOM 582 O O . ILE A 1 71 ? 6.023 6.402 -14.795 1.00 96.56 71 ILE A O 1
ATOM 586 N N . ASN A 1 72 ? 6.312 4.407 -15.773 1.00 97.44 72 ASN A N 1
ATOM 587 C CA . ASN A 1 72 ? 5.510 4.706 -16.959 1.00 97.44 72 ASN A CA 1
ATOM 588 C C . ASN A 1 72 ? 4.045 4.229 -16.786 1.00 97.44 72 ASN A C 1
ATOM 590 O O . ASN A 1 72 ? 3.714 3.593 -15.779 1.00 97.44 72 ASN A O 1
ATOM 594 N N . PRO A 1 73 ? 3.133 4.535 -17.730 1.00 97.44 73 PRO A N 1
ATOM 595 C CA . PRO A 1 73 ? 1.726 4.150 -17.604 1.00 97.44 73 PRO A CA 1
ATOM 596 C C . PRO A 1 73 ? 1.474 2.638 -17.513 1.00 97.44 73 PRO A C 1
ATOM 598 O O . PRO A 1 73 ? 0.628 2.221 -16.722 1.00 97.44 73 PRO A O 1
ATOM 601 N N . ASP A 1 74 ? 2.212 1.817 -18.262 1.00 97.56 74 ASP A N 1
ATOM 602 C CA . ASP A 1 74 ? 2.032 0.358 -18.267 1.00 97.56 74 ASP A CA 1
ATOM 603 C C . ASP A 1 74 ? 2.505 -0.263 -16.947 1.00 97.56 74 ASP A C 1
ATOM 605 O O . ASP A 1 74 ? 1.830 -1.113 -16.366 1.00 97.56 74 ASP A O 1
ATOM 609 N N . GLU A 1 75 ? 3.635 0.214 -16.426 1.00 97.94 75 GLU A N 1
ATOM 610 C CA . GLU A 1 75 ? 4.159 -0.170 -15.115 1.00 97.94 75 GLU A CA 1
ATOM 611 C C . GLU A 1 75 ? 3.215 0.281 -13.997 1.00 97.94 75 GLU A C 1
ATOM 613 O O . GLU A 1 75 ? 2.937 -0.481 -13.077 1.00 97.94 75 GLU A O 1
ATOM 618 N N . THR A 1 76 ? 2.646 1.486 -14.106 1.00 97.56 76 THR A N 1
ATOM 619 C CA . THR A 1 76 ? 1.649 2.004 -13.156 1.00 97.56 76 THR A CA 1
ATOM 620 C C . THR A 1 76 ? 0.403 1.125 -13.137 1.00 97.56 76 THR A C 1
ATOM 622 O O . THR A 1 76 ? -0.100 0.767 -12.068 1.00 97.56 76 THR A O 1
ATOM 625 N N . ALA A 1 77 ? -0.099 0.755 -14.317 1.00 97.38 77 ALA A N 1
ATOM 626 C CA . ALA A 1 77 ? -1.247 -0.128 -14.452 1.00 97.38 77 ALA A CA 1
ATOM 627 C C . ALA A 1 77 ? -0.957 -1.514 -13.858 1.00 97.38 77 ALA A C 1
ATOM 629 O O . ALA A 1 77 ? -1.796 -2.061 -13.137 1.00 97.38 77 ALA A O 1
ATOM 630 N N . GLU A 1 78 ? 0.236 -2.064 -14.098 1.00 97.56 78 GLU A N 1
ATOM 631 C CA . GLU A 1 78 ? 0.634 -3.346 -13.523 1.00 97.56 78 GLU A CA 1
ATOM 632 C C . GLU A 1 78 ? 0.788 -3.282 -11.996 1.00 97.56 78 GLU A C 1
ATOM 634 O O . GLU A 1 78 ? 0.237 -4.145 -11.306 1.00 97.56 78 GLU A O 1
ATOM 639 N N . THR A 1 79 ? 1.446 -2.253 -11.453 1.00 97.38 79 THR A N 1
ATOM 640 C CA . THR A 1 79 ? 1.574 -2.022 -10.004 1.00 97.38 79 THR A CA 1
ATOM 641 C C . THR A 1 79 ? 0.205 -1.950 -9.340 1.00 97.38 79 THR A C 1
ATOM 643 O O . THR A 1 79 ? -0.064 -2.679 -8.383 1.00 97.38 79 THR A O 1
ATOM 646 N N . ASN A 1 80 ? -0.701 -1.135 -9.883 1.00 96.81 80 ASN A N 1
ATOM 647 C CA . ASN A 1 80 ? -2.067 -1.034 -9.374 1.00 96.81 80 ASN A CA 1
ATOM 648 C C . ASN A 1 80 ? -2.802 -2.375 -9.467 1.00 96.81 80 ASN A C 1
ATOM 650 O O . ASN A 1 80 ? -3.494 -2.761 -8.529 1.00 96.81 80 ASN A O 1
ATOM 654 N N . GLY A 1 81 ? -2.614 -3.123 -10.556 1.00 97.12 81 GLY A N 1
ATOM 655 C CA . GLY A 1 81 ? -3.176 -4.462 -10.712 1.00 97.12 81 GLY A CA 1
ATOM 656 C C . GLY A 1 81 ? -2.709 -5.439 -9.629 1.00 97.12 81 GLY A C 1
ATOM 657 O O . GLY A 1 81 ? -3.516 -6.209 -9.110 1.00 97.12 81 GLY A O 1
ATOM 658 N N . VAL A 1 82 ? -1.431 -5.399 -9.243 1.00 96.62 82 VAL A N 1
ATOM 659 C CA . VAL A 1 82 ? -0.898 -6.218 -8.141 1.00 96.62 82 VAL A CA 1
ATOM 660 C C . VAL A 1 82 ? -1.526 -5.805 -6.804 1.00 96.62 82 VAL A C 1
ATOM 662 O O . VAL A 1 82 ? -2.081 -6.658 -6.111 1.00 96.62 82 VAL A O 1
ATOM 665 N N . ILE A 1 83 ? -1.528 -4.508 -6.477 1.00 97.00 83 ILE A N 1
ATOM 666 C CA . ILE A 1 83 ? -2.101 -3.986 -5.222 1.00 97.00 83 ILE A CA 1
ATOM 667 C C . ILE A 1 83 ? -3.596 -4.330 -5.111 1.00 97.00 83 ILE A C 1
ATOM 669 O O . ILE A 1 83 ? -4.066 -4.794 -4.068 1.00 97.00 83 ILE A O 1
ATOM 673 N N . LEU A 1 84 ? -4.355 -4.160 -6.197 1.00 96.25 84 LEU A N 1
ATOM 674 C CA . LEU A 1 84 ? -5.785 -4.470 -6.233 1.00 96.25 84 LEU A CA 1
ATOM 675 C C . LEU A 1 84 ? -6.057 -5.965 -6.031 1.00 96.25 84 LEU A C 1
ATOM 677 O O . LEU A 1 84 ? -6.974 -6.320 -5.291 1.00 96.25 84 LEU A O 1
ATOM 681 N N . ARG A 1 85 ? -5.240 -6.855 -6.610 1.00 96.62 85 ARG A N 1
ATOM 682 C CA . ARG A 1 85 ? -5.369 -8.307 -6.383 1.00 96.62 85 ARG A CA 1
ATOM 683 C C . ARG A 1 85 ? -5.148 -8.695 -4.920 1.00 96.62 85 ARG A C 1
ATOM 685 O O . ARG A 1 85 ? -5.853 -9.567 -4.421 1.00 96.62 85 ARG A O 1
ATOM 692 N N . ARG A 1 86 ? -4.222 -8.024 -4.231 1.00 96.31 86 ARG A N 1
ATOM 693 C CA . ARG A 1 86 ? -3.896 -8.268 -2.814 1.00 96.31 86 ARG A CA 1
ATOM 694 C C . ARG A 1 86 ? -4.777 -7.473 -1.839 1.00 96.31 86 ARG A C 1
ATOM 696 O O . ARG A 1 86 ? -4.684 -7.648 -0.628 1.00 96.31 86 ARG A O 1
ATOM 703 N N . THR A 1 87 ? -5.685 -6.629 -2.336 1.00 95.50 87 THR A N 1
ATOM 704 C CA . THR A 1 87 ? -6.547 -5.773 -1.496 1.00 95.50 87 THR A CA 1
ATOM 705 C C . THR A 1 87 ? -7.399 -6.575 -0.513 1.00 95.50 87 THR A C 1
ATOM 707 O O . THR A 1 87 ? -7.652 -6.113 0.599 1.00 95.50 87 THR A O 1
ATOM 710 N N . ARG A 1 88 ? -7.827 -7.789 -0.887 1.00 96.56 88 ARG A N 1
ATOM 711 C CA . ARG A 1 88 ? -8.591 -8.661 0.015 1.00 96.56 88 ARG A CA 1
ATOM 712 C C . ARG A 1 88 ? -7.804 -9.004 1.278 1.00 96.56 88 ARG A C 1
ATOM 714 O O . ARG A 1 88 ? -8.360 -8.931 2.361 1.00 96.56 88 ARG A O 1
ATOM 721 N N . GLU A 1 89 ? -6.522 -9.313 1.151 1.00 97.88 89 GLU A N 1
ATOM 722 C CA . GLU A 1 89 ? -5.682 -9.693 2.290 1.00 97.88 89 GLU A CA 1
ATOM 723 C C . GLU A 1 89 ? -5.431 -8.511 3.227 1.00 97.88 89 GLU A C 1
ATOM 725 O O . GLU A 1 89 ? -5.446 -8.674 4.446 1.00 97.88 89 GLU A O 1
ATOM 730 N N . ILE A 1 90 ? -5.289 -7.304 2.667 1.00 97.19 90 ILE A N 1
ATOM 731 C CA . ILE A 1 90 ? -5.220 -6.065 3.451 1.00 97.19 90 ILE A CA 1
ATOM 732 C C . ILE A 1 90 ? -6.526 -5.874 4.234 1.00 97.19 90 ILE A C 1
ATOM 734 O O . ILE A 1 90 ? -6.493 -5.632 5.439 1.00 97.19 90 ILE A O 1
ATOM 738 N N . LYS A 1 91 ? -7.685 -6.041 3.582 1.00 97.25 91 LYS A N 1
ATOM 739 C CA . LYS A 1 91 ? -8.997 -5.963 4.246 1.00 97.25 91 LYS A CA 1
ATOM 740 C C . LYS A 1 91 ? -9.170 -7.026 5.327 1.00 97.25 91 LYS A C 1
ATOM 742 O O . LYS A 1 91 ? -9.681 -6.712 6.396 1.00 97.25 91 LYS A O 1
ATOM 747 N N . ASP A 1 92 ? -8.720 -8.252 5.085 1.00 97.94 92 ASP A N 1
ATOM 748 C CA . ASP A 1 92 ? -8.784 -9.328 6.074 1.00 97.94 92 ASP A CA 1
ATOM 749 C C . ASP A 1 92 ? -7.907 -9.006 7.296 1.00 97.94 92 ASP A C 1
ATOM 751 O O . ASP A 1 92 ? -8.313 -9.257 8.430 1.00 97.94 92 ASP A O 1
ATOM 755 N N . ALA A 1 93 ? -6.725 -8.414 7.097 1.00 97.38 93 ALA A N 1
ATOM 756 C CA . ALA A 1 93 ? -5.877 -7.938 8.191 1.00 97.38 93 ALA A CA 1
ATOM 757 C C . ALA A 1 93 ? -6.537 -6.798 8.984 1.00 97.38 93 ALA A C 1
ATOM 759 O O . ALA A 1 93 ? -6.495 -6.804 10.213 1.00 97.38 93 ALA A O 1
ATOM 760 N N . ILE A 1 94 ? -7.201 -5.863 8.296 1.00 97.00 94 ILE A N 1
ATOM 761 C CA . ILE A 1 94 ? -7.978 -4.779 8.917 1.00 97.00 94 ILE A CA 1
ATOM 762 C C . ILE A 1 94 ? -9.120 -5.358 9.753 1.00 97.00 94 ILE A C 1
ATOM 764 O O . ILE A 1 94 ? -9.277 -4.990 10.914 1.00 97.00 94 ILE A O 1
ATOM 768 N N . PHE A 1 95 ? -9.880 -6.301 9.194 1.00 96.19 95 PHE A N 1
ATOM 769 C CA . PHE A 1 95 ? -11.005 -6.941 9.872 1.00 96.19 95 PHE A CA 1
ATOM 770 C C . PHE A 1 95 ? -10.563 -7.708 11.125 1.00 96.19 95 PHE A C 1
ATOM 772 O O . PHE A 1 95 ? -11.246 -7.680 12.142 1.00 96.19 95 PHE A O 1
ATOM 779 N N . LYS A 1 96 ? -9.384 -8.343 11.089 1.00 95.69 96 LYS A N 1
ATOM 780 C CA . LYS A 1 96 ? -8.780 -9.007 12.258 1.00 95.69 96 LYS A CA 1
ATOM 781 C C . LYS A 1 96 ? -8.328 -8.045 13.361 1.00 95.69 96 LYS A C 1
ATOM 783 O O . LYS A 1 96 ? -8.085 -8.504 14.471 1.00 95.69 96 LYS A O 1
ATOM 788 N N . CYS A 1 97 ? -8.197 -6.750 13.073 1.00 91.12 97 CYS A N 1
ATOM 789 C CA . CYS A 1 97 ? -7.958 -5.720 14.091 1.00 91.12 97 CYS A CA 1
ATOM 790 C C . CYS A 1 97 ? -9.256 -5.241 14.773 1.00 91.12 97 CYS A C 1
ATOM 792 O O . CYS A 1 97 ? -9.207 -4.279 15.553 1.00 91.12 97 CYS A O 1
ATOM 794 N N . GLY A 1 98 ? -10.393 -5.857 14.419 1.00 64.88 98 GLY A N 1
ATOM 795 C CA . GLY A 1 98 ? -11.691 -5.694 15.071 1.00 64.88 98 GLY A CA 1
ATOM 796 C C . GLY A 1 98 ? -11.623 -6.009 16.553 1.00 64.88 98 GLY A C 1
ATOM 797 O O . GLY A 1 98 ? -11.234 -7.147 16.893 1.00 64.88 98 GLY A O 1
#

Radius of gyration: 14.55 Å; chains: 1; bounding box: 33×26×37 Å

Sequence (98 aa):
MALDNEDRAFLEKTIDFIINQVPTIMTMARTDEYKKNFQYKDEGDVVLALSMGIIYGGFVQYFITRHERNINPDETAETNGVILRRTREIKDAIFKCG

Secondary structure (DSSP, 8-state):
--S-HHHHHHHHHHHHHHHHHHHHHHHHHHSHHHHHHH--S-HHHHHHHHHHHHHHHHHHHHHHHHHSSPPPHHHHHHHHHHHHHHHHHHHHHHHHT-